Protein AF-A0A524CIJ6-F1 (afdb_monomer_lite)

Foldseek 3Di:
DFADPPPRQDDDDDPPDQWDQDPPPRDIDGPVPTDDDDDDPDPVVSVVVSVLVPDDPVVNVVVVVVVVVVVPPPPPVVVLLVLQVVQCVVDVQGHFLVSSVVVVVVVVDDPVNSVVVVVVCCVVQQWDAPDVRGIHGD

Secondary structure (DSSP, 8-state):
-EE-TTT--EE---TT--EEE-TTT-PEEETTTSPB----S-HHHHHHHHHHHHS-HHHHHHHHHHHHHHHTS--HHHHHHHHHHHHHHT-TT-EEHHHHHHHHHTTT--HHHHHHHHHHHHHTTSEEEEETTEEEE-

Radius of gyration: 25.7 Å; chains: 1; bounding box: 54×25×60 Å

Structure (mmCIF, N/CA/C/O backbone):
data_AF-A0A524CIJ6-F1
#
_entry.id   AF-A0A524CIJ6-F1
#
loop_
_atom_site.group_PDB
_atom_site.id
_atom_site.type_symbol
_atom_site.label_atom_id
_atom_site.label_alt_id
_atom_site.label_comp_id
_atom_site.label_asym_id
_atom_site.label_entity_id
_atom_site.label_seq_id
_atom_site.pdbx_PDB_ins_code
_atom_site.Cartn_x
_atom_site.Cartn_y
_atom_site.Cartn_z
_atom_site.occupancy
_atom_site.B_iso_or_equiv
_atom_site.auth_seq_id
_atom_site.auth_comp_id
_atom_site.auth_asym_id
_atom_site.auth_atom_id
_atom_site.pdbx_PDB_model_num
ATOM 1 N N . MET A 1 1 ? -13.223 -3.932 18.820 1.00 82.50 1 MET A N 1
ATOM 2 C CA . MET A 1 1 ? -14.186 -2.824 18.581 1.00 82.50 1 MET A CA 1
ATOM 3 C C . MET A 1 1 ? -15.551 -3.150 19.168 1.00 82.50 1 MET A C 1
ATOM 5 O O . MET A 1 1 ? -15.914 -4.319 19.189 1.00 82.50 1 MET A O 1
ATOM 9 N N . PHE A 1 2 ? -16.298 -2.136 19.611 1.00 86.19 2 PHE A N 1
ATOM 10 C CA . PHE A 1 2 ? -17.556 -2.249 20.363 1.00 86.19 2 PHE A CA 1
ATOM 11 C C . PHE A 1 2 ? -18.521 -1.113 19.993 1.00 86.19 2 PHE A C 1
ATOM 13 O O . PHE A 1 2 ? -18.060 -0.048 19.588 1.00 86.19 2 PHE A O 1
ATOM 20 N N . HIS A 1 3 ? -19.830 -1.295 20.185 1.00 85.06 3 HIS A N 1
ATOM 21 C CA . HIS A 1 3 ? -20.805 -0.195 20.126 1.00 85.06 3 HIS A CA 1
ATOM 22 C C . HIS A 1 3 ? -21.172 0.295 21.521 1.00 85.06 3 HIS A C 1
ATOM 24 O O . HIS A 1 3 ? -21.346 -0.499 22.444 1.00 85.06 3 HIS A O 1
ATOM 30 N N . CYS A 1 4 ? -21.352 1.605 21.673 1.00 85.31 4 CYS A N 1
ATOM 31 C CA . CYS A 1 4 ? -21.977 2.131 22.872 1.00 85.31 4 CYS A CA 1
ATOM 32 C C . CYS A 1 4 ? -23.450 1.703 22.928 1.00 85.31 4 CYS A C 1
ATOM 34 O O . CYS A 1 4 ? -24.217 2.087 22.053 1.00 85.31 4 CYS A O 1
ATOM 36 N N . TYR A 1 5 ? -23.869 0.978 23.971 1.00 84.81 5 TYR A N 1
ATOM 37 C CA . TYR A 1 5 ? -25.273 0.563 24.128 1.00 84.81 5 TYR A CA 1
ATOM 38 C C . TYR A 1 5 ? -26.250 1.737 24.300 1.00 84.81 5 TYR A C 1
ATOM 40 O O . TYR A 1 5 ? -27.450 1.552 24.168 1.00 84.81 5 TYR A O 1
ATOM 48 N N . ASN A 1 6 ? -25.752 2.936 24.620 1.00 86.25 6 ASN A N 1
ATOM 49 C CA . ASN A 1 6 ? -26.594 4.106 24.849 1.00 86.25 6 ASN A CA 1
ATOM 50 C C . ASN A 1 6 ? -26.756 4.991 23.611 1.00 86.25 6 ASN A C 1
ATOM 52 O O . ASN A 1 6 ? -27.859 5.418 23.312 1.00 86.25 6 ASN A O 1
ATOM 56 N N . CYS A 1 7 ? -25.660 5.305 22.916 1.00 84.50 7 CYS A N 1
ATOM 57 C CA . CYS A 1 7 ? -25.686 6.228 21.774 1.00 84.50 7 CYS A CA 1
ATOM 58 C C . CYS A 1 7 ? -25.300 5.579 20.442 1.00 84.50 7 CYS A C 1
ATOM 60 O O . CYS A 1 7 ? -25.089 6.284 19.463 1.00 84.50 7 CYS A O 1
ATOM 62 N N . GLY A 1 8 ? -25.110 4.258 20.407 1.00 81.62 8 GLY A N 1
ATOM 63 C CA . GLY A 1 8 ? -24.757 3.518 19.193 1.00 81.62 8 GLY A CA 1
ATOM 64 C C . GLY A 1 8 ? -23.347 3.783 18.657 1.00 81.62 8 GLY A C 1
ATOM 65 O O . GLY A 1 8 ? -22.919 3.109 17.728 1.00 81.62 8 GLY A O 1
ATOM 66 N N . LEU A 1 9 ? -22.586 4.718 19.238 1.00 85.06 9 LEU A N 1
ATOM 67 C CA . LEU A 1 9 ? -21.287 5.119 18.700 1.00 85.06 9 LEU A CA 1
ATOM 68 C C . LEU A 1 9 ? -20.275 3.955 18.729 1.00 85.06 9 LEU A C 1
ATOM 70 O O . LEU A 1 9 ? -20.066 3.371 19.800 1.00 85.06 9 LEU A O 1
ATOM 74 N N . PRO A 1 10 ? -19.593 3.648 17.610 1.00 85.75 10 PRO A N 1
ATOM 75 C CA . PRO A 1 10 ? -18.529 2.656 17.583 1.00 85.75 10 PRO A CA 1
ATOM 76 C C . PRO A 1 10 ? -17.264 3.174 18.279 1.00 85.75 10 PRO A C 1
ATOM 78 O O . PRO A 1 10 ? -16.843 4.324 18.111 1.00 85.75 10 PRO A O 1
ATOM 81 N N . LEU A 1 11 ? -16.648 2.298 19.068 1.00 86.38 11 LEU A N 1
ATOM 82 C CA . LEU A 1 11 ? -15.474 2.555 19.895 1.00 86.38 11 LEU A CA 1
ATOM 83 C C . LEU A 1 11 ? -14.458 1.418 19.739 1.00 86.38 11 LEU A C 1
ATOM 85 O O . LEU A 1 11 ? -14.814 0.245 19.604 1.00 86.38 11 LEU A O 1
ATOM 89 N N . TYR A 1 12 ? -13.172 1.750 19.790 1.00 87.56 12 TYR A N 1
ATOM 90 C CA . TYR A 1 12 ? -12.106 0.761 19.944 1.00 87.56 12 TYR A CA 1
ATOM 91 C C . TYR A 1 12 ? -11.798 0.638 21.426 1.00 87.56 12 TYR A C 1
ATOM 93 O O . TYR A 1 12 ? -12.038 1.575 22.177 1.00 87.56 12 TYR A O 1
ATOM 101 N N . ALA A 1 13 ? -11.274 -0.491 21.861 1.00 85.56 13 ALA A N 1
ATOM 102 C CA . ALA A 1 13 ? -10.708 -0.667 23.188 1.00 85.56 13 ALA A CA 1
ATOM 103 C C . ALA A 1 13 ? -9.627 -1.734 23.068 1.00 85.56 13 ALA A C 1
ATOM 105 O O . ALA A 1 13 ? -9.720 -2.579 22.172 1.00 85.56 13 ALA A O 1
ATOM 106 N N . GLU A 1 14 ? -8.627 -1.662 23.934 1.00 83.69 14 GLU A N 1
ATOM 107 C CA . GLU A 1 14 ? -7.595 -2.690 24.020 1.00 83.69 14 GLU A CA 1
ATOM 108 C C . GLU A 1 14 ? -8.197 -3.999 24.534 1.00 83.69 14 GLU A C 1
ATOM 110 O O . GLU A 1 14 ? -9.236 -4.004 25.200 1.00 83.69 14 GLU A O 1
ATOM 115 N N . GLU A 1 15 ? -7.547 -5.116 24.221 1.00 79.62 15 GLU A N 1
ATOM 116 C CA . GLU A 1 15 ? -8.060 -6.454 24.521 1.00 79.62 15 GLU A CA 1
ATOM 117 C C . GLU A 1 15 ? -8.319 -6.678 26.018 1.00 79.62 15 GLU A C 1
ATOM 119 O O . GLU A 1 15 ? -9.342 -7.252 26.398 1.00 79.62 15 GLU A O 1
ATOM 124 N N . PHE A 1 16 ? -7.446 -6.147 26.874 1.00 83.56 16 PHE A N 1
ATOM 125 C CA . PHE A 1 16 ? -7.526 -6.318 28.326 1.00 83.56 16 PHE A CA 1
ATOM 126 C C . PHE A 1 16 ? -8.378 -5.251 29.028 1.00 83.56 16 PHE A C 1
ATOM 128 O O . PHE A 1 16 ? -8.590 -5.309 30.244 1.00 83.56 16 PHE A O 1
ATOM 135 N N . GLN A 1 17 ? -8.905 -4.278 28.282 1.00 86.94 17 GLN A N 1
ATOM 136 C CA . GLN A 1 17 ? -9.712 -3.212 28.850 1.00 86.94 17 GLN A CA 1
ATOM 137 C C . GLN A 1 17 ? -11.089 -3.758 29.267 1.00 86.94 17 GLN A C 1
ATOM 139 O O . GLN A 1 17 ? -11.858 -4.271 28.456 1.00 86.94 17 GLN A O 1
ATOM 144 N N . LYS A 1 18 ? -11.433 -3.635 30.555 1.00 88.62 18 LYS A N 1
ATOM 145 C CA . LYS A 1 18 ? -12.723 -4.116 31.094 1.00 88.62 18 LYS A CA 1
ATOM 146 C C . LYS A 1 18 ? -13.847 -3.100 30.921 1.00 88.62 18 LYS A C 1
ATOM 148 O O . LYS A 1 18 ? -14.999 -3.479 30.718 1.00 88.62 18 LYS A O 1
ATOM 153 N N . THR A 1 19 ? -13.522 -1.814 31.011 1.00 91.62 19 THR A N 1
ATOM 154 C CA . THR A 1 19 ? -14.491 -0.722 30.931 1.00 91.62 19 THR A CA 1
ATOM 155 C C . THR A 1 19 ? -13.978 0.409 30.055 1.00 91.62 19 THR A C 1
ATOM 157 O O . THR A 1 19 ? -12.779 0.677 30.002 1.00 91.62 19 THR A O 1
ATOM 160 N N . LYS A 1 20 ? -14.886 1.095 29.358 1.00 89.38 20 LYS A N 1
ATOM 161 C CA . LYS A 1 20 ? -14.536 2.252 28.527 1.00 89.38 20 LYS A CA 1
ATOM 162 C C . LYS A 1 20 ? -15.588 3.341 28.615 1.00 89.38 20 LYS A C 1
ATOM 164 O O . LYS A 1 20 ? -16.770 3.077 28.438 1.00 89.38 20 LYS A O 1
ATOM 169 N N . LYS A 1 21 ? -15.167 4.583 28.841 1.00 91.25 21 LYS A N 1
ATOM 170 C CA . LYS A 1 21 ? -16.075 5.731 28.804 1.00 91.25 21 LYS A CA 1
ATOM 171 C C . LYS A 1 21 ? -16.370 6.122 27.355 1.00 91.25 21 LYS A C 1
ATOM 173 O O . LYS A 1 21 ? -15.456 6.239 26.539 1.00 91.25 21 LYS A O 1
ATOM 178 N N . CYS A 1 22 ? -17.646 6.296 27.026 1.00 88.50 22 CYS A N 1
ATOM 179 C CA . CYS A 1 22 ? -18.058 6.808 25.728 1.00 88.50 22 CYS A CA 1
ATOM 180 C C . CYS A 1 22 ? -17.799 8.324 25.666 1.00 88.50 22 CYS A C 1
ATOM 182 O O . CYS A 1 22 ? -18.343 9.039 26.503 1.00 88.50 22 CYS A O 1
ATOM 184 N N . PRO A 1 23 ? -17.052 8.841 24.676 1.00 87.25 23 PRO A N 1
ATOM 185 C CA . PRO A 1 23 ? -16.782 10.274 24.553 1.00 87.25 23 PRO A CA 1
ATOM 186 C C . PRO A 1 23 ? -18.006 11.098 24.124 1.00 87.25 23 PRO A C 1
ATOM 188 O O . PRO A 1 23 ? -18.003 12.304 24.308 1.00 87.25 23 PRO A O 1
ATOM 191 N N . ASN A 1 24 ? -19.041 10.473 23.548 1.00 86.12 24 ASN A N 1
ATOM 192 C CA . ASN A 1 24 ? -20.233 11.188 23.079 1.00 86.12 24 ASN A CA 1
ATOM 193 C C . ASN A 1 24 ? -21.291 11.342 24.182 1.00 86.12 24 ASN A C 1
ATOM 195 O O . ASN A 1 24 ? -21.740 12.438 24.473 1.00 86.12 24 ASN A O 1
ATOM 199 N N . CYS A 1 25 ? -21.673 10.244 24.841 1.00 89.69 25 CYS A N 1
ATOM 200 C CA . CYS A 1 25 ? -22.724 10.277 25.868 1.00 89.69 25 CYS A CA 1
ATOM 201 C C . CYS A 1 25 ? -22.196 10.216 27.308 1.00 89.69 25 CYS A C 1
ATOM 203 O O . CYS A 1 25 ? -22.983 10.091 28.240 1.00 89.69 25 CYS A O 1
ATOM 205 N N . ASN A 1 26 ? -20.872 10.219 27.496 1.00 89.12 26 ASN A N 1
ATOM 206 C CA . ASN A 1 26 ? -20.191 10.122 28.790 1.00 89.12 26 ASN A CA 1
ATOM 207 C C . ASN A 1 26 ? -20.520 8.893 29.661 1.00 89.12 26 ASN A C 1
ATOM 209 O O . ASN A 1 26 ? -19.980 8.782 30.761 1.00 89.12 26 ASN A O 1
ATOM 213 N N . LYS A 1 27 ? -21.316 7.927 29.179 1.00 89.56 27 LYS A N 1
ATOM 214 C CA . LYS A 1 27 ? -21.591 6.674 29.900 1.00 89.56 27 LYS A CA 1
ATOM 215 C C . LYS A 1 27 ? -20.404 5.711 29.857 1.00 89.56 27 LYS A C 1
ATOM 217 O O . LYS A 1 27 ? -19.726 5.577 28.834 1.00 89.56 27 LYS A O 1
ATOM 222 N N . THR A 1 28 ? -20.188 5.003 30.962 1.00 91.25 28 THR A N 1
ATOM 223 C CA . THR A 1 28 ? -19.164 3.960 31.090 1.00 91.25 28 THR A CA 1
ATOM 224 C C . THR A 1 28 ? -19.704 2.620 30.610 1.00 91.25 28 THR A C 1
ATOM 226 O O . THR A 1 28 ? -20.684 2.111 31.135 1.00 91.25 28 THR A O 1
ATOM 229 N N . LEU A 1 29 ? -19.038 2.040 29.620 1.00 90.62 29 LEU A N 1
ATOM 230 C CA . LEU A 1 29 ? -19.352 0.749 29.025 1.00 90.62 29 LEU A CA 1
ATOM 231 C C . LEU A 1 29 ? -18.617 -0.365 29.755 1.00 90.62 29 LEU A C 1
ATOM 233 O O . LEU A 1 29 ? -17.418 -0.239 29.998 1.00 90.62 29 LEU A O 1
ATOM 237 N N . ASN A 1 30 ? -19.299 -1.477 30.019 1.00 91.00 30 ASN A N 1
ATOM 238 C CA . ASN A 1 30 ? -18.659 -2.720 30.439 1.00 91.00 30 ASN A CA 1
ATOM 239 C C . ASN A 1 30 ? -18.397 -3.594 29.204 1.00 91.00 30 ASN A C 1
ATOM 241 O O . ASN A 1 30 ? -19.320 -4.118 28.580 1.00 91.00 30 ASN A O 1
ATOM 245 N N . LEU A 1 31 ? -17.126 -3.740 28.836 1.00 86.75 31 LEU A N 1
ATOM 246 C CA . LEU A 1 31 ? -16.697 -4.391 27.597 1.00 86.75 31 LEU A CA 1
ATOM 247 C C . LEU A 1 31 ? -16.840 -5.919 27.631 1.00 86.75 31 LEU A C 1
ATOM 249 O O . LEU A 1 31 ? -16.774 -6.550 26.580 1.00 86.75 31 LEU A O 1
ATOM 253 N N . ARG A 1 32 ? -17.089 -6.517 28.806 1.00 83.19 32 ARG A N 1
ATOM 254 C CA . ARG A 1 32 ? -17.380 -7.957 28.929 1.00 83.19 32 ARG A CA 1
ATOM 255 C C . ARG A 1 32 ? -18.764 -8.319 28.394 1.00 83.19 32 ARG A C 1
ATOM 257 O O . ARG A 1 32 ? -18.925 -9.386 27.819 1.00 83.19 32 ARG A O 1
ATOM 264 N N . ILE A 1 33 ? -19.737 -7.427 28.582 1.00 82.75 33 ILE A N 1
ATOM 265 C CA . ILE A 1 33 ? -21.137 -7.623 28.167 1.00 82.75 33 ILE A CA 1
ATOM 266 C C . ILE A 1 33 ? -21.478 -6.883 26.869 1.00 82.75 33 ILE A C 1
ATOM 268 O O . ILE A 1 33 ? -22.493 -7.154 26.236 1.00 82.75 33 ILE A O 1
ATOM 272 N N . THR A 1 34 ? -20.643 -5.923 26.467 1.00 82.50 34 THR A N 1
ATOM 273 C CA . THR A 1 34 ? -20.875 -5.136 25.254 1.00 82.50 34 THR A CA 1
ATOM 274 C C . THR A 1 34 ? -20.521 -5.960 24.017 1.00 82.50 34 THR A C 1
ATOM 276 O O . THR A 1 34 ? -19.438 -6.541 23.938 1.00 82.50 34 THR A O 1
ATOM 279 N N . LYS A 1 35 ? -21.406 -5.964 23.012 1.00 78.12 35 LYS A N 1
ATOM 280 C CA . LYS A 1 35 ? -21.198 -6.689 21.752 1.00 78.12 35 LYS A CA 1
ATOM 281 C C . LYS A 1 35 ? -19.896 -6.251 21.068 1.00 78.12 35 LYS A C 1
ATOM 283 O O . LYS A 1 35 ? -19.722 -5.078 20.719 1.00 78.12 35 LYS A O 1
ATOM 288 N N . LYS A 1 36 ? -18.999 -7.216 20.852 1.00 81.19 36 LYS A N 1
ATOM 289 C CA . LYS A 1 36 ? -17.791 -7.060 20.035 1.00 81.19 36 LYS A CA 1
ATOM 290 C C . LYS A 1 36 ? -18.188 -7.031 18.561 1.00 81.19 36 LYS A C 1
ATOM 292 O O . LYS A 1 36 ? -18.957 -7.872 18.110 1.00 81.19 36 LYS A O 1
ATOM 297 N N . LE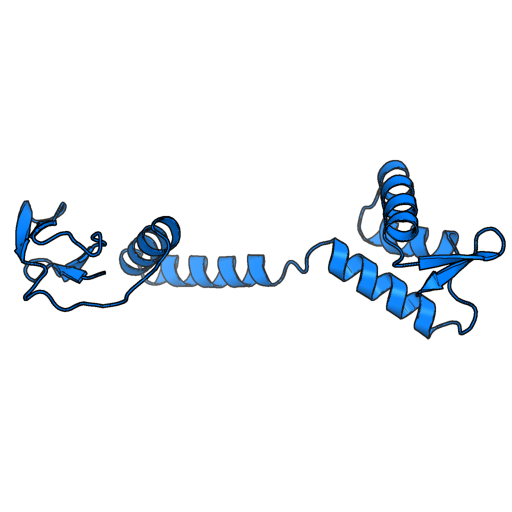U A 1 37 ? -17.668 -6.061 17.819 1.00 77.75 37 LEU A N 1
ATOM 298 C CA . LEU A 1 37 ? -17.929 -5.916 16.385 1.00 77.75 37 LEU A CA 1
ATOM 299 C C . LEU A 1 37 ? -16.887 -6.613 15.535 1.00 77.75 37 LEU A C 1
ATOM 301 O O . LEU A 1 37 ? -17.211 -7.345 14.611 1.00 77.75 37 LEU A O 1
ATOM 305 N N . LYS A 1 38 ? -15.625 -6.319 15.833 1.00 79.81 38 LYS A N 1
ATOM 306 C CA . LYS A 1 38 ? -14.480 -6.790 15.072 1.00 79.81 38 LYS A CA 1
ATOM 307 C C . LYS A 1 38 ? -13.236 -6.724 15.945 1.00 79.81 38 LYS A C 1
ATOM 309 O O . LYS A 1 38 ? -13.088 -5.778 16.735 1.00 79.81 38 LYS A O 1
ATOM 314 N N . TYR A 1 39 ? -12.388 -7.733 15.811 1.00 81.06 39 TYR A N 1
ATOM 315 C CA . TYR A 1 39 ? -11.033 -7.736 16.346 1.00 81.06 39 TYR A CA 1
ATOM 316 C C . TYR A 1 39 ? -10.074 -7.197 15.284 1.00 81.06 39 TYR A C 1
ATOM 318 O O . TYR A 1 39 ? -10.290 -7.412 14.090 1.00 81.06 39 TYR A O 1
ATOM 326 N N . VAL A 1 40 ? -9.094 -6.415 15.719 1.00 82.69 40 VAL A N 1
ATOM 327 C CA . VAL A 1 40 ? -8.123 -5.757 14.847 1.00 82.69 40 VAL A CA 1
ATOM 328 C C . VAL A 1 40 ? -6.806 -5.700 15.608 1.00 82.69 40 VAL A C 1
ATOM 330 O O . VAL A 1 40 ? -6.798 -5.174 16.720 1.00 82.69 40 VAL A O 1
ATOM 333 N N . ASP A 1 41 ? -5.736 -6.209 15.004 1.00 78.62 41 ASP A N 1
ATOM 334 C CA . ASP A 1 41 ? -4.408 -6.291 15.629 1.00 78.62 41 ASP A CA 1
ATOM 335 C C . ASP A 1 41 ? -3.691 -4.931 15.685 1.00 78.62 41 ASP A C 1
ATOM 337 O O . ASP A 1 41 ? -2.901 -4.667 16.586 1.00 78.62 41 ASP A O 1
ATOM 341 N N . ASP A 1 42 ? -3.990 -4.035 14.737 1.00 82.06 42 ASP A N 1
ATOM 342 C CA . ASP A 1 42 ? -3.368 -2.712 14.633 1.00 82.06 42 ASP A CA 1
ATOM 343 C C . ASP A 1 42 ? -4.301 -1.592 15.126 1.00 82.06 42 ASP A C 1
ATOM 345 O O . ASP A 1 42 ? -5.415 -1.388 14.623 1.00 82.06 42 ASP A O 1
ATOM 349 N N . LEU A 1 43 ? -3.803 -0.798 16.079 1.00 75.38 43 LEU A N 1
ATOM 350 C CA . LEU A 1 43 ? -4.468 0.392 16.602 1.00 75.38 43 LEU A CA 1
ATOM 351 C C . LEU A 1 43 ? -4.794 1.408 15.496 1.00 75.38 43 LEU A C 1
ATOM 353 O O . LEU A 1 43 ? -5.882 1.991 15.505 1.00 75.38 43 LEU A O 1
ATOM 357 N N . LYS A 1 44 ? -3.886 1.618 14.532 1.00 78.81 44 LYS A N 1
ATOM 358 C CA . LYS A 1 44 ? -4.116 2.556 13.420 1.00 78.81 44 LYS A CA 1
ATOM 359 C C . LYS A 1 44 ? -5.308 2.110 12.585 1.00 78.81 44 LYS A C 1
ATOM 361 O O . LYS A 1 44 ? -6.189 2.918 12.282 1.00 78.81 44 LYS A O 1
ATOM 366 N N . LEU A 1 45 ? -5.374 0.816 12.287 1.00 77.19 45 LEU A N 1
ATOM 367 C CA . LEU A 1 45 ? -6.452 0.222 11.508 1.00 77.19 45 LEU A CA 1
ATOM 368 C C . LEU A 1 45 ? -7.787 0.276 12.271 1.00 77.19 45 LEU A C 1
ATOM 370 O O . LEU A 1 45 ? -8.820 0.604 11.688 1.00 77.19 45 LEU A O 1
ATOM 374 N N . ALA A 1 46 ? -7.774 0.072 13.592 1.00 79.38 46 ALA A N 1
ATOM 375 C CA . ALA A 1 46 ? -8.962 0.226 14.433 1.00 79.38 46 ALA A CA 1
ATOM 376 C C . ALA A 1 46 ? -9.513 1.667 14.437 1.00 79.38 46 ALA A C 1
ATOM 378 O O . ALA A 1 46 ? -10.728 1.868 14.340 1.00 79.38 46 ALA A O 1
ATOM 379 N N . ILE A 1 47 ? -8.638 2.677 14.521 1.00 80.06 47 ILE A N 1
ATOM 380 C CA . ILE A 1 47 ? -9.028 4.095 14.451 1.00 80.06 47 ILE A CA 1
ATOM 381 C C . ILE A 1 47 ? -9.625 4.417 13.080 1.00 80.06 47 ILE A C 1
ATOM 383 O O . ILE A 1 47 ? -10.647 5.103 12.998 1.00 80.06 47 ILE A O 1
ATOM 387 N N . GLU A 1 48 ? -9.012 3.918 12.008 1.00 80.50 48 GLU A N 1
ATOM 388 C CA . GLU A 1 48 ? -9.469 4.172 10.646 1.00 80.50 48 GLU A CA 1
ATOM 389 C C . GLU A 1 48 ? -10.860 3.576 10.389 1.00 80.50 48 GLU A C 1
ATOM 391 O O . GLU A 1 48 ? -11.739 4.277 9.887 1.00 80.50 48 GLU A O 1
ATOM 396 N N . ILE A 1 49 ? -11.111 2.335 10.824 1.00 79.25 49 ILE A N 1
ATOM 397 C CA . ILE A 1 49 ? -12.438 1.707 10.712 1.00 79.25 49 ILE A CA 1
ATOM 398 C C . ILE A 1 49 ? -13.488 2.522 11.476 1.00 79.25 49 ILE A C 1
ATOM 400 O O . ILE A 1 49 ? -14.603 2.712 10.995 1.00 79.25 49 ILE A O 1
ATOM 404 N N . ILE A 1 50 ? -13.157 3.039 12.660 1.00 80.69 50 ILE A N 1
ATOM 405 C CA . ILE A 1 50 ? -14.104 3.847 13.441 1.00 80.69 50 ILE A CA 1
ATOM 406 C C . ILE A 1 50 ? -14.395 5.179 12.766 1.00 80.69 50 ILE A C 1
ATOM 408 O O . ILE A 1 50 ? -15.546 5.609 12.774 1.00 80.69 50 ILE A O 1
ATOM 412 N N . LYS A 1 51 ? -13.389 5.823 12.167 1.00 79.50 51 LYS A N 1
ATOM 413 C CA . LYS A 1 51 ? -13.608 7.024 11.354 1.00 79.50 51 LYS A CA 1
ATOM 414 C C . LYS A 1 51 ? -14.539 6.721 10.179 1.00 79.50 51 LYS A C 1
ATOM 416 O O . LYS A 1 51 ? -15.497 7.456 9.983 1.00 79.50 51 LYS A O 1
ATOM 421 N N . GLN A 1 52 ? -14.325 5.607 9.479 1.00 76.25 52 GLN A N 1
ATOM 422 C CA . GLN A 1 52 ? -15.195 5.172 8.380 1.00 76.25 52 GLN A CA 1
ATOM 423 C C . GLN A 1 52 ? -16.631 4.878 8.831 1.00 76.25 52 GLN A C 1
ATOM 425 O O . GLN A 1 52 ? -17.571 5.205 8.118 1.00 76.25 52 GLN A O 1
ATOM 430 N N . LEU A 1 53 ? -16.820 4.277 10.010 1.00 74.94 53 LEU A N 1
ATOM 431 C CA . LEU A 1 53 ? -18.154 3.992 10.553 1.00 74.94 53 LEU A CA 1
ATOM 432 C C . LEU A 1 53 ? -18.890 5.243 11.049 1.00 74.94 53 LEU A C 1
ATOM 434 O O . LEU A 1 53 ? 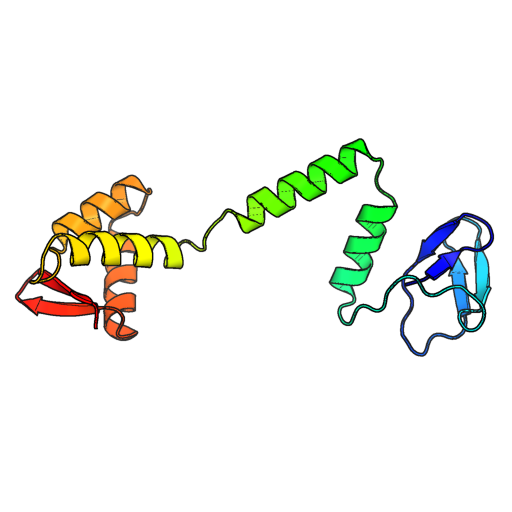-20.112 5.216 11.139 1.00 74.94 53 LEU A O 1
ATOM 438 N N . LYS A 1 54 ? -18.163 6.304 11.414 1.00 77.00 54 LYS A N 1
ATOM 439 C CA . LYS A 1 54 ? -18.739 7.588 11.845 1.00 77.00 54 LYS A CA 1
ATOM 440 C C . LYS A 1 54 ? -19.006 8.549 10.685 1.00 77.00 54 LYS A C 1
ATOM 442 O O . LYS A 1 54 ? -19.721 9.524 10.886 1.00 77.00 54 LYS A O 1
ATOM 447 N N . ALA A 1 55 ? -18.389 8.323 9.528 1.00 73.69 55 ALA A N 1
ATOM 448 C CA . ALA A 1 55 ? -18.541 9.187 8.369 1.00 73.69 55 ALA A CA 1
ATOM 449 C C . ALA A 1 55 ? -19.960 9.061 7.770 1.00 73.69 55 ALA A C 1
ATOM 451 O O . ALA A 1 55 ? -20.489 7.945 7.730 1.00 73.69 55 ALA A O 1
ATOM 452 N N . PRO A 1 56 ? -20.562 10.167 7.287 1.00 73.38 56 PRO A N 1
ATOM 453 C CA . PRO A 1 56 ? -21.772 10.128 6.461 1.00 73.38 56 PRO A CA 1
ATOM 454 C C . PRO A 1 56 ? -21.579 9.218 5.242 1.00 73.38 56 PRO A C 1
ATOM 456 O O . PRO A 1 56 ? -20.447 9.044 4.784 1.00 73.38 56 PRO A O 1
ATOM 459 N N . GLU A 1 57 ? -22.660 8.644 4.704 1.00 70.44 57 GLU A N 1
ATOM 460 C CA . GLU A 1 57 ? -22.571 7.694 3.582 1.00 70.44 57 GLU A CA 1
ATOM 461 C C . GLU A 1 57 ? -21.826 8.265 2.368 1.00 70.44 57 GLU A C 1
ATOM 463 O O . GLU A 1 57 ? -21.031 7.548 1.759 1.00 70.44 57 GLU A O 1
ATOM 468 N N . ASP A 1 58 ? -21.993 9.557 2.082 1.00 66.62 58 ASP A N 1
ATOM 469 C CA . ASP A 1 58 ? -21.337 10.248 0.964 1.00 66.62 58 ASP A CA 1
ATOM 470 C C . ASP A 1 58 ? -19.808 10.262 1.118 1.00 66.62 58 ASP A C 1
ATOM 472 O O . ASP A 1 58 ? -19.068 9.843 0.230 1.00 66.62 58 ASP A O 1
ATOM 476 N N . VAL A 1 59 ? -19.327 10.613 2.313 1.00 65.62 59 VAL A N 1
ATOM 477 C CA . VAL A 1 59 ? -17.894 10.609 2.658 1.00 65.62 59 VAL A CA 1
ATOM 478 C C . VAL A 1 59 ? -17.350 9.179 2.699 1.00 65.62 59 VAL A C 1
ATOM 480 O O . VAL A 1 59 ? -16.185 8.916 2.399 1.00 65.62 59 VAL A O 1
ATOM 483 N N . ARG A 1 60 ? -18.189 8.214 3.079 1.00 62.94 60 ARG A N 1
ATOM 484 C CA . ARG A 1 60 ? -17.805 6.806 3.146 1.00 62.94 60 ARG A CA 1
ATOM 485 C C . ARG A 1 60 ? -17.556 6.225 1.755 1.00 62.94 60 ARG A C 1
ATOM 487 O O . ARG A 1 60 ? -16.603 5.457 1.615 1.00 62.94 60 ARG A O 1
ATOM 494 N N . LYS A 1 61 ? -18.351 6.620 0.752 1.00 61.09 61 LYS A N 1
ATOM 495 C CA . LYS A 1 61 ? -18.109 6.295 -0.662 1.00 61.09 61 LYS A CA 1
ATOM 496 C C . LYS A 1 61 ? -16.806 6.922 -1.155 1.00 61.09 61 LYS A C 1
ATOM 498 O O . LYS A 1 61 ? -15.932 6.183 -1.589 1.00 61.09 61 LYS A O 1
ATOM 503 N N . GLU A 1 62 ? -16.583 8.216 -0.917 1.00 60.47 62 GLU A N 1
ATOM 504 C CA . GLU A 1 62 ? -15.328 8.884 -1.311 1.00 60.47 62 GLU A CA 1
ATOM 505 C C . GLU A 1 62 ? -14.068 8.257 -0.688 1.00 60.47 62 GLU A C 1
ATOM 507 O O . GLU A 1 62 ? -13.013 8.199 -1.325 1.00 60.47 62 GLU A O 1
ATOM 512 N N . ILE A 1 63 ? -14.141 7.780 0.562 1.00 61.31 63 ILE A N 1
ATOM 513 C CA . ILE A 1 63 ? -13.024 7.082 1.221 1.00 61.31 63 ILE A CA 1
ATOM 514 C C . ILE A 1 63 ? -12.768 5.711 0.579 1.00 61.31 63 ILE A C 1
ATOM 516 O O . ILE A 1 63 ? -11.609 5.296 0.481 1.00 61.31 63 ILE A O 1
ATOM 520 N N . LEU A 1 64 ? -13.820 4.992 0.180 1.00 59.75 64 LEU A N 1
ATOM 521 C CA . LEU A 1 64 ? -13.695 3.709 -0.515 1.00 59.75 64 LEU A CA 1
ATOM 522 C C . LEU A 1 64 ? -13.106 3.912 -1.917 1.00 59.75 64 LEU A C 1
ATOM 524 O O . LEU A 1 64 ? -12.097 3.277 -2.229 1.00 59.75 64 LEU A O 1
ATOM 528 N N . ASP A 1 65 ? -13.612 4.890 -2.667 1.00 56.22 65 ASP A N 1
ATOM 529 C CA . ASP A 1 65 ? -13.129 5.247 -4.007 1.00 56.22 65 ASP A CA 1
ATOM 530 C C . ASP A 1 65 ? -11.664 5.735 -3.973 1.00 56.22 65 ASP A C 1
ATOM 532 O O . ASP A 1 65 ? -10.827 5.360 -4.803 1.00 56.22 65 ASP A O 1
ATOM 536 N N . ASN A 1 66 ? -11.276 6.501 -2.943 1.00 54.88 66 ASN A N 1
ATOM 537 C CA . ASN A 1 66 ? -9.878 6.898 -2.734 1.00 54.88 66 ASN A CA 1
ATOM 538 C C . ASN A 1 66 ? -8.965 5.728 -2.336 1.00 54.88 66 ASN A C 1
ATOM 540 O O . ASN A 1 66 ? -7.777 5.722 -2.680 1.00 54.88 66 ASN A O 1
ATOM 544 N N . LYS A 1 67 ? -9.472 4.732 -1.597 1.00 51.72 67 LYS A N 1
ATOM 545 C CA . LYS A 1 67 ? -8.698 3.527 -1.257 1.00 51.72 67 LYS A CA 1
ATOM 546 C C . LYS A 1 67 ? -8.485 2.632 -2.476 1.00 51.72 67 LYS A C 1
ATOM 548 O O . LYS A 1 67 ? -7.384 2.099 -2.622 1.00 51.72 67 LYS A O 1
ATOM 553 N N . GLU A 1 68 ? -9.464 2.519 -3.369 1.00 47.03 68 GLU A N 1
ATOM 554 C CA . GLU A 1 68 ? -9.284 1.860 -4.670 1.00 47.03 68 GLU A CA 1
ATOM 555 C C . GLU A 1 68 ? -8.276 2.614 -5.544 1.00 47.03 68 GLU A C 1
ATOM 557 O O . GLU A 1 68 ? -7.363 2.006 -6.104 1.00 47.03 68 GLU A O 1
ATOM 562 N N . SER A 1 69 ? -8.324 3.947 -5.537 1.00 45.69 69 SER A N 1
ATOM 563 C CA . SER A 1 69 ? -7.361 4.799 -6.248 1.00 45.69 69 SER A CA 1
ATOM 564 C C . SER A 1 69 ? -5.920 4.650 -5.734 1.00 45.69 69 SER A C 1
ATOM 566 O O . SER A 1 69 ? -4.966 4.719 -6.512 1.00 45.69 69 SER A O 1
ATOM 568 N N . LYS A 1 70 ? -5.727 4.392 -4.431 1.00 45.09 70 LYS A N 1
ATOM 569 C CA . LYS A 1 70 ? -4.404 4.086 -3.851 1.00 45.09 70 LYS A CA 1
ATOM 570 C C . LYS A 1 70 ? -3.959 2.639 -4.087 1.00 45.09 70 LYS A C 1
ATOM 572 O O . LYS A 1 70 ? -2.765 2.424 -4.270 1.00 45.09 70 LYS A O 1
ATOM 577 N N . ARG A 1 71 ? -4.878 1.665 -4.132 1.00 45.28 71 ARG A N 1
ATOM 578 C CA . ARG A 1 71 ? -4.576 0.266 -4.510 1.00 45.28 71 ARG A CA 1
ATOM 579 C C . ARG A 1 71 ? -4.230 0.114 -5.997 1.00 45.28 71 ARG A C 1
ATOM 581 O O . ARG A 1 71 ? -3.405 -0.729 -6.329 1.00 45.28 71 ARG A O 1
ATOM 588 N N . ASN A 1 72 ? -4.790 0.958 -6.866 1.00 44.59 72 ASN A N 1
ATOM 589 C CA . ASN A 1 72 ? -4.531 0.948 -8.313 1.00 44.59 72 ASN A CA 1
ATOM 590 C C . ASN A 1 72 ? -3.237 1.655 -8.740 1.0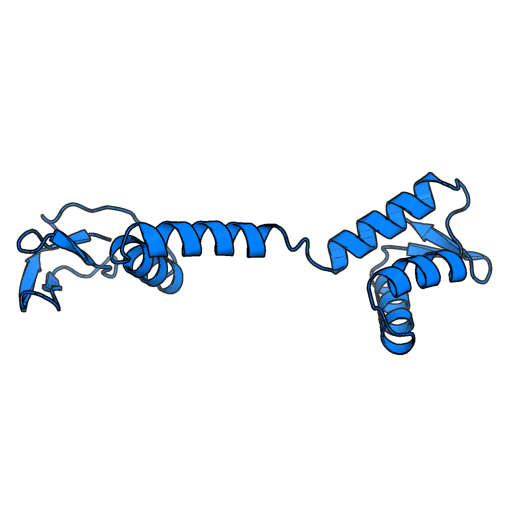0 44.59 72 ASN A C 1
ATOM 592 O O . ASN A 1 72 ? -2.813 1.539 -9.895 1.00 44.59 72 ASN A O 1
ATOM 596 N N . ARG A 1 73 ? -2.535 2.329 -7.822 1.00 47.47 73 ARG A N 1
ATOM 597 C CA . ARG A 1 73 ? -1.137 2.702 -8.054 1.00 47.47 73 ARG A CA 1
ATOM 598 C C . ARG A 1 73 ? -0.282 1.452 -7.864 1.00 47.47 73 ARG A C 1
ATOM 600 O O . ARG A 1 73 ? 0.279 1.246 -6.791 1.00 47.47 73 ARG A O 1
ATOM 607 N N . LYS A 1 74 ? -0.184 0.609 -8.906 1.00 54.75 74 LYS A N 1
ATOM 608 C CA . LYS A 1 74 ? 0.895 -0.392 -8.991 1.00 54.75 74 LYS A CA 1
ATOM 609 C C . LYS A 1 74 ? 2.192 0.327 -8.583 1.00 54.75 74 LYS A C 1
ATOM 611 O O . LYS A 1 74 ? 2.438 1.411 -9.127 1.00 54.75 74 LYS A O 1
ATOM 616 N N . PRO A 1 75 ? 2.975 -0.203 -7.624 1.00 69.19 75 PRO A N 1
ATOM 617 C CA . PRO A 1 75 ? 4.216 0.440 -7.222 1.00 69.19 75 PRO A CA 1
ATOM 618 C C . PRO A 1 75 ? 5.044 0.671 -8.483 1.00 69.19 75 PRO A C 1
ATOM 620 O O . PRO A 1 75 ? 5.072 -0.192 -9.358 1.00 69.19 75 PRO A O 1
ATOM 623 N N . ILE A 1 76 ? 5.655 1.848 -8.601 1.00 72.50 76 ILE A N 1
ATOM 624 C CA . ILE A 1 76 ? 6.413 2.282 -9.785 1.00 72.50 76 ILE A CA 1
ATOM 625 C C . ILE A 1 76 ? 7.358 1.169 -10.271 1.00 72.50 76 ILE A C 1
ATOM 627 O O . ILE A 1 76 ? 7.421 0.878 -11.460 1.00 72.50 76 ILE A O 1
ATOM 631 N N . PHE A 1 77 ? 7.968 0.454 -9.325 1.00 73.00 77 PHE A N 1
ATOM 632 C CA . PHE A 1 77 ? 8.805 -0.717 -9.560 1.00 73.00 77 PHE A CA 1
ATOM 633 C C . PHE A 1 77 ? 8.111 -1.865 -10.315 1.00 73.00 77 PHE A C 1
ATOM 635 O O . PHE A 1 77 ? 8.674 -2.412 -11.253 1.00 73.00 77 PHE A O 1
ATOM 642 N N . LYS A 1 78 ? 6.859 -2.200 -9.978 1.00 78.94 78 LYS A N 1
ATOM 643 C CA . LYS A 1 78 ? 6.094 -3.228 -10.700 1.00 78.94 78 LYS A CA 1
ATOM 644 C C . LYS A 1 78 ? 5.812 -2.811 -12.142 1.00 78.94 78 LYS A C 1
ATOM 646 O O . LYS A 1 78 ? 5.883 -3.644 -13.027 1.00 78.94 78 LYS A O 1
ATOM 651 N N . ARG A 1 79 ? 5.530 -1.527 -12.388 1.00 81.19 79 ARG A N 1
ATOM 652 C CA . ARG A 1 79 ? 5.353 -1.026 -13.762 1.00 81.19 79 ARG A CA 1
ATOM 653 C C . ARG A 1 79 ? 6.646 -1.106 -14.568 1.00 81.19 79 ARG A C 1
ATOM 655 O O . ARG A 1 79 ? 6.595 -1.433 -15.741 1.00 81.19 79 ARG A O 1
ATOM 662 N N . ILE A 1 80 ? 7.784 -0.824 -13.940 1.00 83.12 80 ILE A N 1
ATOM 663 C CA . ILE A 1 80 ? 9.100 -0.975 -14.568 1.00 83.12 80 ILE A CA 1
ATOM 664 C C . ILE A 1 80 ? 9.347 -2.437 -14.943 1.00 83.12 80 ILE A C 1
ATOM 666 O O . ILE A 1 80 ? 9.744 -2.698 -16.070 1.00 83.12 80 ILE A O 1
ATOM 670 N N . ILE A 1 81 ? 9.064 -3.382 -14.043 1.00 83.50 81 ILE A N 1
ATOM 671 C CA . ILE A 1 81 ? 9.180 -4.816 -14.345 1.00 83.50 81 ILE A CA 1
ATOM 672 C C . ILE A 1 81 ? 8.256 -5.206 -15.503 1.00 83.50 81 ILE A C 1
ATOM 674 O O . ILE A 1 81 ? 8.721 -5.862 -16.428 1.00 83.50 81 ILE A O 1
ATOM 678 N N . ASP A 1 82 ? 6.994 -4.758 -15.487 1.00 86.50 82 ASP A N 1
ATOM 679 C CA . ASP A 1 82 ? 6.038 -5.016 -16.573 1.00 86.50 82 ASP A CA 1
ATOM 680 C C . ASP A 1 82 ? 6.604 -4.500 -17.927 1.00 86.50 82 ASP A C 1
ATOM 682 O O . ASP A 1 82 ? 6.561 -5.208 -18.928 1.00 86.50 82 ASP A O 1
ATOM 686 N N . ILE A 1 83 ? 7.220 -3.308 -17.957 1.00 87.19 83 ILE A N 1
ATOM 687 C CA . ILE A 1 83 ? 7.863 -2.738 -19.161 1.00 87.19 83 ILE A CA 1
ATOM 688 C C . ILE A 1 83 ? 9.065 -3.571 -19.619 1.00 87.19 83 ILE A C 1
ATOM 690 O O . ILE A 1 83 ? 9.238 -3.804 -20.813 1.00 87.19 83 ILE A O 1
ATOM 694 N N . ILE A 1 84 ? 9.919 -3.993 -18.686 1.00 87.06 84 ILE A N 1
ATOM 695 C CA . ILE A 1 84 ? 11.102 -4.807 -18.985 1.00 87.06 84 ILE A CA 1
ATOM 696 C C . ILE A 1 84 ? 10.665 -6.157 -19.573 1.00 87.06 84 ILE A C 1
ATOM 698 O O . ILE A 1 84 ? 11.242 -6.597 -20.565 1.00 87.06 84 ILE A O 1
ATOM 702 N N . GLN A 1 85 ? 9.618 -6.774 -19.017 1.00 86.62 85 GLN A N 1
ATOM 703 C CA . GLN A 1 85 ? 9.012 -7.999 -19.548 1.00 86.62 85 GLN A CA 1
ATOM 704 C C . GLN A 1 85 ? 8.457 -7.785 -20.956 1.00 86.62 85 GLN A C 1
ATOM 706 O O . GLN A 1 85 ? 8.838 -8.514 -21.862 1.00 86.62 85 GLN A O 1
ATOM 711 N N . GLU A 1 86 ? 7.673 -6.729 -21.187 1.00 87.12 86 GLU A N 1
ATOM 712 C CA . GLU A 1 86 ? 7.159 -6.404 -22.526 1.00 87.12 86 GLU A CA 1
ATOM 713 C C . GLU A 1 86 ? 8.265 -6.194 -23.571 1.00 87.12 86 GLU A C 1
ATOM 715 O O . GLU A 1 86 ? 8.073 -6.492 -24.751 1.00 87.12 86 GLU A O 1
ATOM 720 N N . LEU A 1 87 ? 9.403 -5.619 -23.173 1.00 87.38 87 LEU A N 1
ATOM 721 C CA . LEU A 1 87 ? 10.546 -5.428 -24.064 1.00 87.38 87 LEU A CA 1
ATOM 722 C C . LEU A 1 87 ? 11.292 -6.742 -24.315 1.00 87.38 87 LEU A C 1
ATOM 724 O O . LEU A 1 87 ? 11.707 -6.988 -25.445 1.00 87.38 87 LEU A O 1
ATOM 728 N N . SER A 1 88 ? 11.413 -7.592 -23.295 1.00 86.31 88 SER A N 1
ATOM 729 C CA . SER A 1 88 ? 12.010 -8.923 -23.420 1.00 86.31 88 SER A CA 1
ATOM 730 C C . SER A 1 88 ? 11.140 -9.881 -24.241 1.00 86.31 88 SER A C 1
ATOM 732 O O . SER A 1 88 ? 11.676 -10.705 -24.969 1.00 86.31 88 SER A O 1
ATOM 734 N N . ASP A 1 89 ? 9.814 -9.771 -24.181 1.00 84.00 89 ASP A N 1
ATOM 735 C CA . ASP A 1 89 ? 8.900 -10.625 -24.953 1.00 84.00 89 ASP A CA 1
ATOM 736 C C . ASP A 1 89 ? 8.926 -10.299 -26.456 1.00 84.00 89 ASP A C 1
ATOM 738 O O . ASP A 1 89 ? 8.606 -11.139 -27.295 1.00 84.00 89 ASP A O 1
ATOM 742 N N . LYS A 1 90 ? 9.315 -9.072 -26.822 1.00 83.62 90 LYS A N 1
ATOM 743 C CA . LYS A 1 90 ? 9.436 -8.642 -28.226 1.00 83.62 90 LYS A CA 1
ATOM 744 C C . LYS A 1 90 ? 10.710 -9.137 -28.905 1.00 83.62 90 LYS A C 1
ATOM 746 O O . LYS A 1 90 ? 10.817 -9.017 -30.124 1.00 83.62 90 LYS A O 1
ATOM 751 N N . SER A 1 91 ? 11.680 -9.623 -28.136 1.00 77.38 91 SER A N 1
ATOM 752 C CA . SER A 1 91 ? 13.024 -9.918 -28.615 1.00 77.38 91 SER A CA 1
ATOM 753 C C . SER A 1 91 ? 13.672 -11.005 -27.758 1.00 77.38 91 SER A C 1
ATOM 755 O O . SER A 1 91 ? 13.998 -10.787 -26.592 1.00 77.38 91 SER A O 1
ATOM 757 N N . GLU A 1 92 ? 13.923 -12.174 -28.354 1.00 74.81 92 GLU A N 1
ATOM 758 C CA . GLU A 1 92 ? 14.580 -13.303 -27.673 1.00 74.81 92 GLU A CA 1
ATOM 759 C C . GLU A 1 92 ? 15.991 -12.955 -27.157 1.00 74.81 92 GLU A C 1
ATOM 761 O O . GLU A 1 92 ? 16.471 -13.541 -26.177 1.00 74.81 92 GLU A O 1
ATOM 766 N N . ASP A 1 93 ? 16.633 -11.958 -27.770 1.00 80.62 93 ASP A N 1
ATOM 767 C CA . ASP A 1 93 ? 17.983 -11.489 -27.450 1.00 80.62 93 ASP A CA 1
ATOM 768 C C . ASP A 1 93 ? 18.014 -10.376 -26.383 1.00 80.62 93 ASP A C 1
ATOM 770 O O . ASP A 1 93 ? 19.084 -9.858 -26.058 1.00 80.62 93 ASP A O 1
ATOM 774 N N . GLY A 1 94 ? 16.864 -10.032 -25.791 1.00 85.12 94 GLY A N 1
ATOM 775 C CA . GLY A 1 94 ? 16.745 -8.982 -24.778 1.00 85.12 94 GLY A CA 1
ATOM 776 C C . GLY A 1 94 ? 16.361 -7.626 -25.368 1.00 85.12 94 GLY A C 1
ATOM 777 O O . GLY A 1 94 ? 15.771 -7.543 -26.439 1.00 85.12 94 GLY A O 1
ATOM 778 N N . PHE A 1 95 ? 16.661 -6.536 -24.673 1.00 89.44 95 PHE A N 1
ATOM 779 C CA . PHE A 1 95 ? 16.235 -5.189 -25.050 1.00 89.44 95 PHE A CA 1
ATOM 780 C C . PHE A 1 95 ? 17.379 -4.182 -24.953 1.00 89.44 95 PHE A C 1
ATOM 782 O O . PHE A 1 95 ? 18.284 -4.312 -24.125 1.00 89.44 95 PHE A O 1
ATOM 789 N N . SER A 1 96 ? 17.338 -3.149 -25.796 1.00 90.25 96 SER A N 1
ATOM 790 C CA . SER A 1 96 ? 18.361 -2.105 -25.780 1.00 90.25 96 SER A CA 1
ATOM 791 C C . SER A 1 96 ? 18.136 -1.109 -24.635 1.00 90.25 96 SER A C 1
ATOM 793 O O . SER A 1 96 ? 16.999 -0.845 -24.220 1.00 90.25 96 SER A O 1
ATOM 795 N N . LYS A 1 97 ? 19.216 -0.486 -24.144 1.00 89.19 97 LYS A N 1
ATOM 796 C CA . LYS A 1 97 ? 19.137 0.618 -23.164 1.00 89.19 97 LYS A CA 1
ATOM 797 C C . LYS A 1 97 ? 18.248 1.748 -23.668 1.00 89.19 97 LYS A C 1
ATOM 799 O O . LYS A 1 97 ? 17.506 2.364 -22.903 1.00 89.19 97 LYS A O 1
ATOM 804 N N . SER A 1 98 ? 18.351 2.010 -24.966 1.00 87.69 98 SER A N 1
ATOM 805 C CA . SER A 1 98 ? 17.641 3.065 -25.679 1.00 87.69 98 SER A CA 1
ATOM 806 C C . SER A 1 98 ? 16.128 2.842 -25.656 1.00 87.69 98 SER A C 1
ATOM 808 O O . SER A 1 98 ? 15.376 3.778 -25.373 1.00 87.69 98 SER A O 1
ATOM 810 N N . ASP A 1 99 ? 15.681 1.602 -25.861 1.00 87.94 99 ASP A N 1
ATOM 811 C CA . ASP A 1 99 ? 14.260 1.243 -25.837 1.00 87.94 99 ASP A CA 1
ATOM 812 C C . ASP A 1 99 ? 13.666 1.353 -24.434 1.00 87.94 99 ASP A C 1
ATOM 814 O O . ASP A 1 99 ? 12.595 1.943 -24.256 1.00 87.94 99 ASP A O 1
ATOM 818 N N . LEU A 1 100 ? 14.391 0.863 -23.421 1.00 88.44 100 LEU A N 1
ATOM 819 C CA . LEU A 1 100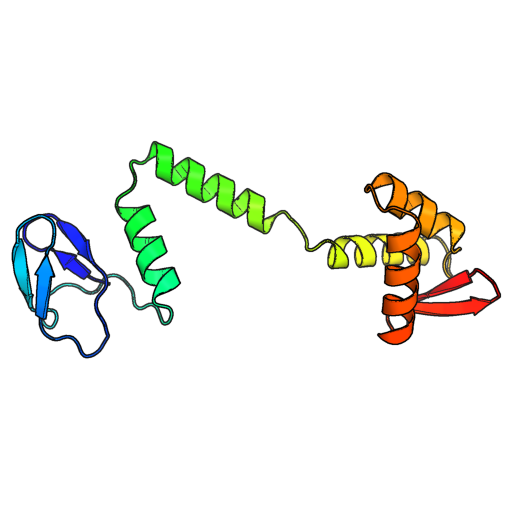 ? 13.970 0.990 -22.026 1.00 88.44 100 LEU A CA 1
ATOM 820 C C . LEU A 1 100 ? 13.900 2.464 -21.602 1.00 88.44 100 LEU A C 1
ATOM 822 O O . LEU A 1 100 ? 12.920 2.883 -20.985 1.00 88.44 100 LEU A O 1
ATOM 826 N N . ARG A 1 101 ? 14.898 3.273 -21.978 1.00 88.62 101 ARG A N 1
ATOM 827 C CA . ARG A 1 101 ? 14.926 4.714 -21.691 1.00 88.62 101 ARG A CA 1
ATOM 828 C C . ARG A 1 101 ? 13.755 5.438 -22.338 1.00 88.62 101 ARG A C 1
ATOM 830 O O . ARG A 1 101 ? 13.088 6.222 -21.669 1.00 88.62 101 ARG A O 1
ATOM 837 N N . LYS A 1 102 ? 13.470 5.161 -23.614 1.00 88.94 102 LYS A N 1
ATOM 838 C CA . LYS A 1 102 ? 12.342 5.768 -24.330 1.00 88.94 102 LYS A CA 1
ATOM 839 C C . LYS A 1 102 ? 11.021 5.452 -23.634 1.00 88.94 102 LYS A C 1
ATOM 841 O O . LYS A 1 102 ? 10.230 6.361 -23.399 1.00 88.94 102 LYS A O 1
ATOM 846 N N . ARG A 1 103 ? 10.819 4.191 -23.240 1.00 86.31 103 ARG A N 1
ATOM 847 C CA . ARG A 1 103 ? 9.607 3.770 -22.533 1.00 86.31 103 ARG A CA 1
ATOM 848 C C . ARG A 1 103 ? 9.483 4.423 -21.164 1.00 86.31 103 ARG A C 1
ATOM 850 O O . ARG A 1 103 ? 8.417 4.912 -20.835 1.00 86.31 103 ARG A O 1
ATOM 857 N N . LEU A 1 104 ? 10.555 4.479 -20.378 1.00 87.12 104 LEU A N 1
ATOM 858 C CA . LEU A 1 104 ? 10.519 5.088 -19.045 1.00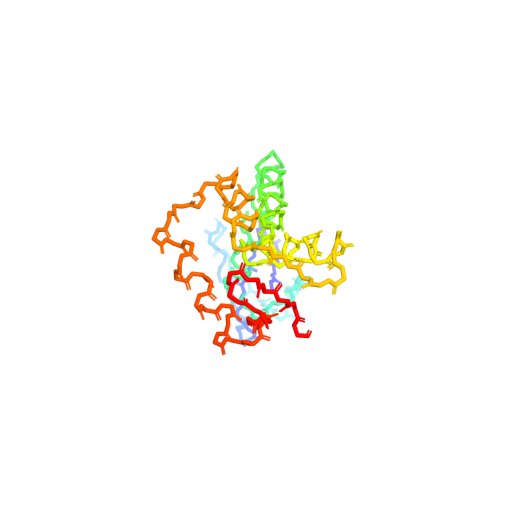 87.12 104 LEU A CA 1
ATOM 859 C C . LEU A 1 104 ? 10.349 6.613 -19.091 1.00 87.12 104 LEU A C 1
ATOM 861 O O . LEU A 1 104 ? 9.676 7.172 -18.224 1.00 87.12 104 LEU A O 1
ATOM 865 N N . ASN A 1 105 ? 10.867 7.278 -20.125 1.00 85.88 105 ASN A N 1
ATOM 866 C CA . ASN A 1 105 ? 10.652 8.708 -20.345 1.00 85.88 105 ASN A CA 1
ATOM 867 C C . ASN A 1 105 ? 9.169 9.027 -20.636 1.00 85.88 105 ASN A C 1
ATOM 869 O O . ASN A 1 105 ? 8.637 10.001 -20.111 1.00 85.88 105 ASN A O 1
ATOM 873 N N . GLU A 1 106 ? 8.439 8.144 -21.339 1.00 84.31 106 GLU A N 1
ATOM 874 C CA . GLU A 1 106 ? 6.969 8.254 -21.492 1.00 84.31 106 GLU A CA 1
ATOM 875 C C . GLU A 1 106 ? 6.229 8.246 -20.132 1.00 84.31 106 GLU A C 1
ATOM 877 O O . GLU A 1 106 ? 5.110 8.749 -20.030 1.00 84.31 106 GLU A O 1
ATOM 882 N N . PHE A 1 107 ? 6.861 7.736 -19.067 1.00 77.94 107 PHE A N 1
ATOM 883 C CA . PHE A 1 107 ? 6.346 7.748 -17.692 1.00 77.94 107 PHE A CA 1
ATOM 884 C C . PHE A 1 107 ? 6.937 8.860 -16.807 1.00 77.94 107 PHE A C 1
ATOM 886 O O . PHE A 1 107 ? 6.688 8.864 -15.598 1.00 77.94 107 PHE A O 1
ATOM 893 N N . GLY A 1 108 ? 7.689 9.805 -17.379 1.00 81.44 108 GLY A N 1
ATOM 894 C CA . GLY A 1 108 ? 8.269 10.940 -16.658 1.00 81.44 108 GLY A CA 1
ATOM 895 C C . GLY A 1 108 ? 9.518 10.599 -15.841 1.00 81.44 108 GLY A C 1
ATOM 896 O O . GLY A 1 108 ? 9.766 11.229 -14.812 1.00 81.44 108 GLY A O 1
ATOM 897 N N . PHE A 1 109 ? 10.281 9.580 -16.248 1.00 82.19 109 PHE A N 1
ATOM 898 C CA . PHE A 1 109 ? 11.605 9.327 -15.681 1.00 82.19 109 PHE A CA 1
ATOM 899 C C . PHE A 1 109 ? 12.665 10.206 -16.342 1.00 82.19 109 PHE A C 1
ATOM 901 O O . PHE A 1 109 ? 12.918 10.088 -17.539 1.00 82.19 109 PHE A O 1
ATOM 908 N N . ASP A 1 110 ? 13.316 11.030 -15.524 1.00 84.56 110 ASP A N 1
ATOM 909 C CA . ASP A 1 110 ? 14.493 11.805 -15.913 1.00 84.56 110 ASP A CA 1
ATOM 910 C C . ASP A 1 110 ? 15.726 10.902 -16.088 1.00 84.56 110 ASP A C 1
ATOM 912 O O . ASP A 1 110 ? 15.814 9.817 -15.502 1.00 84.56 110 ASP A O 1
ATOM 916 N N . ASP A 1 111 ? 16.718 11.381 -16.839 1.00 80.81 111 ASP A N 1
ATOM 917 C CA . ASP A 1 111 ? 17.935 10.623 -17.158 1.00 80.81 111 ASP A CA 1
ATOM 918 C C . ASP A 1 111 ? 18.750 10.205 -15.929 1.00 80.81 111 ASP A C 1
ATOM 920 O O . ASP A 1 111 ? 19.251 9.079 -15.876 1.00 80.81 111 ASP A O 1
ATOM 924 N N . ASP A 1 112 ? 18.841 11.070 -14.917 1.00 80.81 112 ASP A N 1
ATOM 925 C CA . ASP A 1 112 ? 19.564 10.769 -13.677 1.00 80.81 112 ASP A CA 1
ATOM 926 C C . ASP A 1 112 ? 18.913 9.595 -12.932 1.00 80.81 112 ASP A C 1
ATOM 928 O O . AS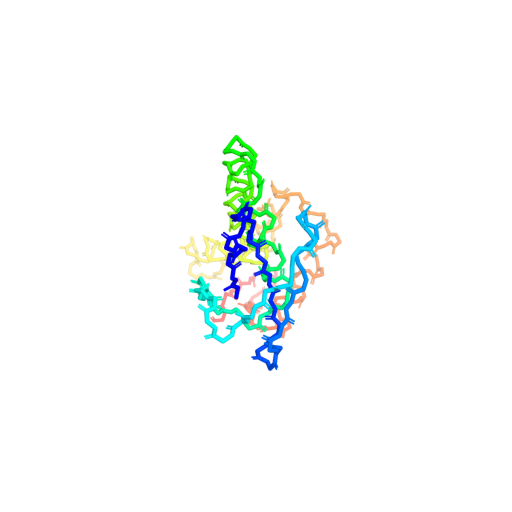P A 1 112 ? 19.577 8.642 -12.517 1.00 80.81 112 ASP A O 1
ATOM 932 N N . LYS A 1 113 ? 17.576 9.615 -12.850 1.00 82.88 113 LYS A N 1
ATOM 933 C CA . LYS A 1 113 ? 16.782 8.551 -12.220 1.00 82.88 113 LYS A CA 1
ATOM 934 C C . LYS A 1 113 ? 16.836 7.260 -13.027 1.00 82.88 113 LYS A C 1
ATOM 936 O O . LYS A 1 113 ? 16.782 6.179 -12.447 1.00 82.88 113 LYS A O 1
ATOM 941 N N . PHE A 1 114 ? 16.933 7.355 -14.352 1.00 87.50 114 PHE A N 1
ATOM 942 C CA . PHE A 1 114 ? 17.066 6.195 -15.224 1.00 87.50 114 PHE A CA 1
ATOM 943 C C . PHE A 1 114 ? 18.372 5.437 -14.966 1.00 87.50 114 PHE A C 1
ATOM 945 O O . PHE A 1 114 ? 18.339 4.216 -14.830 1.00 87.50 114 PHE A O 1
ATOM 952 N N . GLN A 1 115 ? 19.509 6.134 -14.860 1.00 86.88 115 GLN A N 1
ATOM 953 C CA . GLN A 1 115 ? 20.791 5.470 -14.586 1.00 86.88 115 GLN A CA 1
ATOM 954 C C . GLN A 1 115 ? 20.809 4.830 -13.195 1.00 86.88 115 GLN A C 1
ATOM 956 O O . GLN A 1 115 ? 21.261 3.695 -13.050 1.00 86.88 115 GLN A O 1
ATOM 961 N N . GLU A 1 116 ? 20.279 5.520 -12.180 1.00 86.94 116 GLU A N 1
ATOM 962 C CA . GLU A 1 116 ? 20.160 4.970 -10.824 1.00 86.94 116 GLU A CA 1
ATOM 963 C C . GLU A 1 116 ? 19.306 3.693 -10.814 1.00 86.94 116 GLU A C 1
ATOM 965 O O . GLU A 1 116 ? 19.693 2.674 -10.237 1.00 86.94 116 GLU A O 1
ATOM 970 N N . LEU A 1 117 ? 18.173 3.721 -11.520 1.00 86.75 117 LEU A N 1
ATOM 971 C CA . LEU A 1 117 ? 17.283 2.578 -11.661 1.00 86.75 117 LEU A CA 1
ATOM 972 C C . LEU A 1 117 ? 17.957 1.403 -12.377 1.00 86.75 117 LEU A C 1
ATOM 974 O O . LEU A 1 117 ? 17.861 0.268 -11.918 1.00 86.75 117 LEU A O 1
ATOM 978 N N . LEU A 1 118 ? 18.631 1.669 -13.495 1.00 88.12 118 LEU A N 1
ATOM 979 C CA . LEU A 1 118 ? 19.299 0.646 -14.291 1.00 88.12 118 LEU A CA 1
ATOM 980 C C . LEU A 1 118 ? 20.385 -0.060 -13.472 1.00 88.12 118 LEU A C 1
ATOM 982 O O . LEU A 1 118 ? 20.396 -1.286 -13.395 1.00 88.12 118 LEU A O 1
ATOM 986 N N . ASN A 1 119 ? 21.234 0.710 -12.785 1.00 88.00 119 ASN A N 1
ATOM 987 C CA . ASN A 1 119 ? 22.266 0.168 -11.901 1.00 88.00 119 ASN A CA 1
ATOM 988 C C . ASN A 1 119 ? 21.663 -0.683 -10.782 1.00 88.00 119 ASN A C 1
ATOM 990 O O . ASN A 1 119 ? 22.188 -1.746 -10.457 1.00 88.00 119 ASN A O 1
ATOM 994 N N . LYS A 1 120 ? 20.535 -0.241 -10.219 1.00 87.69 120 LYS A N 1
ATOM 995 C CA . LYS A 1 120 ? 19.819 -0.990 -9.190 1.00 87.69 120 LYS A CA 1
ATOM 996 C C . LYS A 1 120 ? 19.262 -2.314 -9.717 1.00 87.69 120 LYS A C 1
ATOM 998 O O . LYS A 1 120 ? 19.415 -3.330 -9.052 1.00 87.69 120 LYS A O 1
ATOM 1003 N N . LEU A 1 121 ? 18.657 -2.320 -10.904 1.00 88.19 121 LEU A N 1
ATOM 1004 C CA . LEU A 1 121 ? 18.111 -3.534 -11.522 1.00 88.19 121 LEU A CA 1
ATOM 1005 C C . LEU A 1 121 ? 19.204 -4.560 -11.845 1.00 88.19 121 LEU A C 1
ATOM 1007 O O . LEU A 1 121 ? 18.969 -5.756 -11.692 1.00 88.19 121 LEU A O 1
ATOM 1011 N N . ILE A 1 122 ? 20.389 -4.096 -12.248 1.00 88.81 122 ILE A N 1
ATOM 1012 C CA . ILE A 1 122 ? 21.561 -4.953 -12.472 1.00 88.81 122 ILE A CA 1
ATOM 1013 C C . ILE A 1 122 ? 22.085 -5.500 -11.141 1.00 88.81 122 ILE A C 1
ATOM 1015 O O . ILE A 1 122 ? 22.291 -6.703 -11.006 1.00 88.81 122 ILE A O 1
ATOM 1019 N N . TYR A 1 123 ? 22.263 -4.634 -10.138 1.00 87.56 123 TYR A N 1
ATOM 1020 C CA . TYR A 1 123 ? 22.774 -5.022 -8.820 1.00 87.56 123 TYR A CA 1
ATOM 1021 C C . TYR A 1 123 ? 21.863 -6.026 -8.103 1.00 87.56 123 TYR A C 1
ATOM 1023 O O . TYR A 1 123 ? 22.342 -6.979 -7.496 1.00 87.56 123 TYR A O 1
ATOM 1031 N N . GLU A 1 124 ? 20.548 -5.825 -8.183 1.00 84.94 124 GLU A N 1
ATOM 1032 C CA . GLU A 1 124 ? 19.558 -6.726 -7.590 1.00 84.94 124 GLU A CA 1
ATOM 1033 C C . GLU A 1 124 ? 19.318 -7.993 -8.435 1.00 84.94 124 GLU A C 1
ATOM 1035 O O . GLU A 1 124 ? 18.600 -8.887 -7.991 1.00 84.94 124 GLU A O 1
ATOM 1040 N N . GLY A 1 125 ? 19.920 -8.097 -9.627 1.00 85.75 125 GLY A N 1
ATOM 1041 C CA . GLY A 1 125 ? 19.818 -9.280 -10.480 1.00 85.75 125 GLY A CA 1
ATOM 1042 C C . GLY A 1 125 ? 18.456 -9.443 -11.158 1.00 85.75 125 GLY A C 1
ATOM 1043 O O . GLY A 1 125 ? 18.005 -10.559 -11.382 1.00 85.75 125 GLY A O 1
ATOM 1044 N N . TYR A 1 126 ? 17.767 -8.351 -11.485 1.00 86.50 126 TYR A N 1
ATOM 1045 C CA . TYR A 1 126 ? 16.568 -8.431 -12.331 1.00 86.50 126 TYR A CA 1
ATOM 1046 C C . TYR A 1 126 ? 16.930 -8.536 -13.807 1.00 86.50 126 TYR A C 1
ATOM 1048 O O . TYR A 1 126 ? 16.215 -9.169 -14.581 1.00 86.50 126 TYR A O 1
ATOM 1056 N N . ILE A 1 127 ? 18.023 -7.882 -14.197 1.00 89.94 127 ILE A N 1
ATOM 1057 C CA . ILE A 1 127 ? 18.515 -7.847 -15.569 1.00 89.94 127 ILE A CA 1
ATOM 1058 C C . ILE A 1 127 ? 20.036 -7.971 -15.571 1.00 89.94 127 ILE A C 1
ATOM 1060 O O . ILE A 1 127 ? 20.699 -7.578 -14.613 1.00 89.94 127 ILE A O 1
ATOM 1064 N N . TYR A 1 128 ? 20.595 -8.463 -16.666 1.00 90.12 128 TYR A N 1
ATOM 1065 C CA . TYR A 1 128 ? 22.034 -8.520 -16.888 1.00 90.12 128 TYR A CA 1
ATOM 1066 C C . TYR A 1 128 ? 22.377 -7.999 -18.282 1.00 90.12 128 TYR A C 1
ATOM 1068 O O . TYR A 1 128 ? 21.565 -8.082 -19.204 1.00 90.12 128 TYR A O 1
ATOM 1076 N N . GLU A 1 129 ? 23.573 -7.435 -18.433 1.00 89.94 129 GLU A N 1
ATOM 1077 C CA . GLU A 1 129 ? 24.063 -6.967 -19.729 1.00 89.94 129 GLU A CA 1
ATOM 1078 C C . GLU A 1 129 ? 24.555 -8.169 -20.549 1.00 89.94 129 GLU A C 1
ATOM 1080 O O . GLU A 1 129 ? 25.499 -8.859 -20.163 1.00 89.94 129 GLU A O 1
ATOM 1085 N N . LEU A 1 130 ? 23.885 -8.447 -21.669 1.00 86.19 130 LEU A N 1
ATOM 1086 C CA . LEU A 1 130 ? 24.236 -9.542 -22.575 1.00 86.19 130 LEU A CA 1
ATOM 1087 C C . LEU A 1 130 ? 25.376 -9.122 -23.515 1.00 86.19 130 LEU A C 1
ATOM 1089 O O . LEU A 1 130 ? 26.283 -9.903 -23.805 1.00 86.19 130 LEU A O 1
ATOM 1093 N N . ARG A 1 131 ? 25.297 -7.887 -24.023 1.00 87.50 131 ARG A N 1
ATOM 1094 C CA . ARG A 1 131 ? 26.266 -7.217 -24.906 1.00 87.50 131 ARG A CA 1
ATOM 1095 C C . ARG A 1 131 ? 26.181 -5.716 -24.648 1.00 87.50 131 ARG A C 1
ATOM 1097 O O . ARG A 1 131 ? 25.198 -5.266 -24.073 1.00 87.50 131 ARG A O 1
ATOM 1104 N N . PHE A 1 132 ? 27.165 -4.952 -25.121 1.00 85.50 132 PHE A N 1
ATOM 1105 C CA . PHE A 1 132 ? 27.183 -3.498 -24.949 1.00 85.50 132 PHE A CA 1
ATOM 1106 C C . PHE A 1 132 ? 25.827 -2.867 -25.315 1.00 85.50 132 PHE A C 1
ATOM 1108 O O . PHE A 1 132 ? 25.346 -3.015 -26.443 1.00 85.50 132 PHE A O 1
ATOM 1115 N N . ASP A 1 133 ? 25.221 -2.188 -24.340 1.00 86.31 133 ASP A N 1
ATOM 1116 C CA . ASP A 1 133 ? 23.928 -1.495 -24.460 1.00 86.31 133 ASP A CA 1
ATOM 1117 C C . ASP A 1 133 ? 22.689 -2.405 -24.637 1.00 86.31 133 ASP A C 1
ATOM 1119 O O . ASP A 1 133 ? 21.604 -1.913 -24.951 1.00 86.31 133 ASP A O 1
ATOM 1123 N N . HIS A 1 134 ? 22.825 -3.718 -24.408 1.00 88.88 134 HIS A N 1
ATOM 1124 C CA . HIS A 1 134 ? 21.750 -4.716 -24.491 1.00 88.88 134 HIS A CA 1
ATOM 1125 C C . HIS A 1 134 ? 21.611 -5.517 -23.194 1.00 88.88 134 HIS A C 1
ATOM 1127 O O . HIS A 1 134 ? 22.562 -6.141 -22.721 1.00 88.88 134 HIS A O 1
ATOM 1133 N N . TYR A 1 135 ? 20.391 -5.559 -22.662 1.00 89.75 135 TYR A N 1
ATOM 1134 C CA . TYR A 1 135 ? 20.065 -6.190 -21.387 1.00 89.75 135 TYR A CA 1
ATOM 1135 C C . TYR A 1 135 ? 19.044 -7.303 -21.570 1.00 89.75 135 TYR A C 1
ATOM 1137 O O . TYR A 1 135 ? 18.170 -7.226 -22.431 1.00 89.75 135 TYR A O 1
ATOM 1145 N N . LYS A 1 136 ? 19.117 -8.325 -20.725 1.00 88.38 136 LYS A N 1
ATOM 1146 C CA . LYS A 1 136 ? 18.145 -9.416 -20.684 1.00 88.38 136 LYS A CA 1
ATOM 1147 C C . LYS A 1 136 ? 17.711 -9.671 -19.247 1.00 88.38 136 LYS A C 1
ATOM 1149 O O . LYS A 1 136 ? 18.471 -9.412 -18.318 1.00 88.38 136 LYS A O 1
ATOM 1154 N N . ILE A 1 137 ? 16.473 -10.120 -19.070 1.00 88.25 137 ILE A N 1
ATOM 1155 C CA . ILE A 1 137 ? 15.957 -10.550 -17.764 1.00 88.25 137 ILE A CA 1
ATOM 1156 C C . ILE A 1 137 ? 16.662 -11.853 -17.372 1.00 88.25 137 ILE A C 1
ATOM 1158 O O . ILE A 1 137 ? 16.915 -12.681 -18.250 1.00 88.25 137 ILE A O 1
ATOM 1162 N N . ILE A 1 138 ? 16.997 -12.007 -16.087 1.00 83.25 138 ILE A N 1
ATOM 1163 C CA . ILE A 1 138 ? 17.545 -13.264 -15.542 1.00 83.25 138 ILE A CA 1
ATOM 1164 C C . ILE A 1 138 ? 16.519 -14.398 -15.637 1.00 83.25 138 ILE A C 1
ATOM 1166 O O . ILE A 1 138 ? 15.342 -14.164 -15.279 1.00 83.25 138 ILE A O 1
#

Sequence (138 aa):
MFHCYNCGLPLYAEEFQKTKKCPNCNKTLNLRITKKLKYVDDLKLAIEIIKQLKAPEDVRKEILDNKESKRNRKPIFKRIIDIIQELSDKSEDGFSKSDLRKRLNEFGFDDDKFQELLNKLIYEGYIYELRFDHYKII

pLDDT: mean 80.55, std 11.01, range [44.59, 91.62]